Protein AF-A0A7S4FNC6-F1 (afdb_monomer_lite)

Radius of gyration: 17.34 Å; chains: 1; bounding box: 52×44×44 Å

Organism: NCBI:txid73025

InterPro domains:
  IPR004859 Xrn1, N-terminal [PF03159] (10-78)

pLDDT: mean 75.09, std 19.61,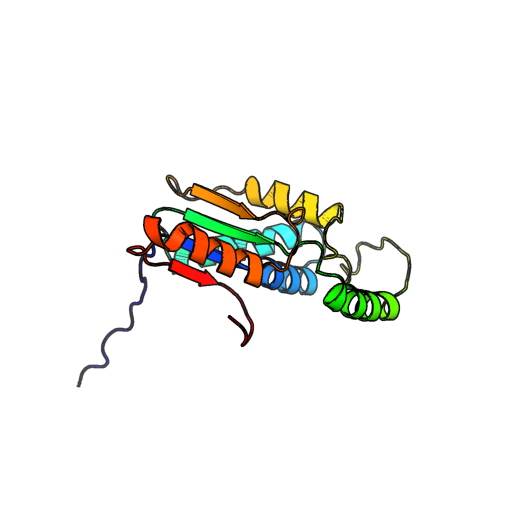 range [34.44, 95.88]

Secondary structure (DSSP, 8-state):
------------SEEEEEHHHHHHHHHHH-SSHHHHHHHHHHHHHHHHHHH--SSEEEEE---PPPHHHHHHHHHHHHTT------TT---TTS--TT-HHHHHHHHHHHTSPPPTT-EEEEE-TTSSS-HHHHHHHHHHHHHHHHTTS-EEEE--STT-

Structure (mmCIF, N/CA/C/O backbone):
data_AF-A0A7S4FNC6-F1
#
_entry.id   AF-A0A7S4FNC6-F1
#
loop_
_atom_site.group_PDB
_atom_site.id
_atom_site.type_symbol
_atom_site.label_atom_id
_atom_site.label_alt_id
_atom_site.label_comp_id
_atom_site.label_asym_id
_atom_site.label_entity_id
_atom_site.label_seq_id
_atom_site.pdbx_PDB_ins_code
_atom_site.Cartn_x
_atom_site.Cartn_y
_atom_site.Cartn_z
_atom_site.occupancy
_atom_site.B_iso_or_equiv
_atom_site.auth_seq_id
_atom_site.auth_comp_id
_atom_site.auth_asym_id
_atom_site.auth_atom_id
_atom_site.pdbx_PDB_model_num
ATOM 1 N N . GLY A 1 1 ? -34.427 25.933 4.142 1.00 35.34 1 GLY A N 1
ATOM 2 C CA . GLY A 1 1 ? -34.669 24.597 3.582 1.00 35.34 1 GLY A CA 1
ATOM 3 C C . GLY A 1 1 ? -33.318 23.982 3.414 1.00 35.34 1 GLY A C 1
ATOM 4 O O . GLY A 1 1 ? -32.641 24.294 2.446 1.00 35.34 1 GLY A O 1
ATOM 5 N N . ASP A 1 2 ? -32.903 23.298 4.463 1.00 37.28 2 ASP A N 1
ATOM 6 C CA . ASP A 1 2 ? -31.532 22.953 4.795 1.00 37.28 2 ASP A CA 1
ATOM 7 C C . ASP A 1 2 ? -30.914 22.014 3.757 1.00 37.28 2 ASP A C 1
ATOM 9 O O . ASP A 1 2 ? -31.456 20.954 3.454 1.00 37.28 2 ASP A O 1
ATOM 13 N N . LEU A 1 3 ? -29.775 22.425 3.201 1.00 43.19 3 LEU A N 1
ATOM 14 C CA . LEU A 1 3 ? -28.831 21.499 2.595 1.00 43.19 3 LEU A CA 1
ATOM 15 C C . LEU A 1 3 ? -27.909 21.065 3.729 1.00 43.19 3 LEU A C 1
ATOM 17 O O . LEU A 1 3 ? -26.947 21.755 4.063 1.00 43.19 3 LEU A O 1
ATOM 21 N N . GLU A 1 4 ? -28.300 19.968 4.370 1.00 43.41 4 GLU A N 1
ATOM 22 C CA . GLU A 1 4 ? -27.490 19.236 5.332 1.00 43.41 4 GLU A CA 1
ATOM 23 C C . GLU A 1 4 ? -26.136 18.887 4.700 1.00 43.41 4 GLU A C 1
ATOM 25 O O . GLU A 1 4 ? -26.025 18.075 3.784 1.00 43.41 4 GLU A O 1
ATOM 30 N N . ASP A 1 5 ? -25.118 19.610 5.152 1.00 41.75 5 ASP A N 1
ATOM 31 C CA . ASP A 1 5 ? -23.893 19.067 5.728 1.00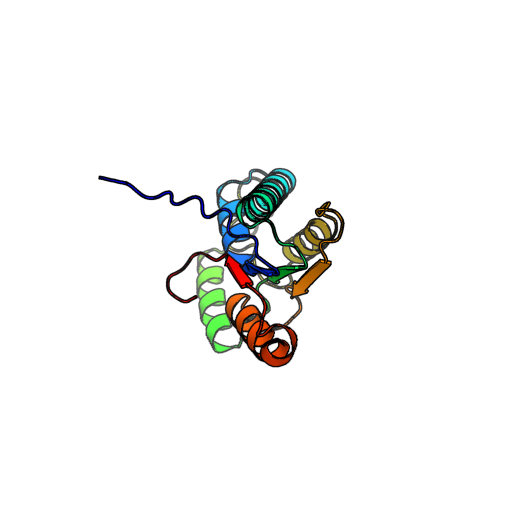 41.75 5 ASP A CA 1
ATOM 32 C C . ASP A 1 5 ? -23.535 17.624 5.308 1.00 41.75 5 ASP A C 1
ATOM 34 O O . ASP A 1 5 ? -23.960 16.639 5.912 1.00 41.75 5 ASP A O 1
ATOM 38 N N . THR A 1 6 ? -22.689 17.492 4.286 1.00 41.16 6 THR A N 1
ATOM 39 C CA . THR A 1 6 ? -21.880 16.283 4.083 1.00 41.16 6 THR A CA 1
ATOM 40 C C . THR A 1 6 ? -20.440 16.544 4.516 1.00 41.16 6 THR A C 1
ATOM 42 O O . THR A 1 6 ? -19.507 16.343 3.739 1.00 41.16 6 THR A O 1
ATOM 45 N N . ASP A 1 7 ? -20.234 16.984 5.761 1.00 43.38 7 ASP A N 1
ATOM 46 C CA . ASP A 1 7 ? -18.989 16.700 6.473 1.00 43.38 7 ASP A CA 1
ATOM 47 C C . ASP A 1 7 ? -18.920 15.191 6.743 1.00 43.38 7 ASP A C 1
ATOM 49 O O . ASP A 1 7 ? -19.421 14.652 7.731 1.00 43.38 7 ASP A O 1
ATOM 53 N N . CYS A 1 8 ? -18.327 14.462 5.804 1.00 41.50 8 CYS A N 1
ATOM 54 C CA . CYS A 1 8 ? -17.918 13.089 6.031 1.00 41.50 8 CYS A CA 1
ATOM 55 C C . CYS A 1 8 ? -16.399 13.003 6.174 1.00 41.50 8 CYS A C 1
ATOM 57 O O . CYS A 1 8 ? -15.761 12.172 5.532 1.00 41.50 8 CYS A O 1
ATOM 59 N N . THR A 1 9 ? -15.817 13.762 7.106 1.00 50.56 9 THR A N 1
ATOM 60 C CA . THR A 1 9 ? -14.605 13.314 7.816 1.00 50.56 9 THR A CA 1
ATOM 61 C C . THR A 1 9 ? -14.946 12.105 8.701 1.00 50.56 9 THR A C 1
ATOM 63 O O . THR A 1 9 ? -14.854 12.110 9.931 1.00 50.56 9 THR A O 1
ATOM 66 N N . ARG A 1 10 ? -15.419 11.017 8.079 1.00 60.28 10 ARG A N 1
ATOM 67 C CA . ARG A 1 10 ? -15.798 9.794 8.786 1.00 60.28 10 ARG A CA 1
ATOM 68 C C . ARG A 1 10 ? -14.525 9.103 9.249 1.00 60.28 10 ARG A C 1
ATOM 70 O O . ARG A 1 10 ? -13.985 8.263 8.538 1.00 60.28 10 ARG A O 1
ATOM 77 N N . ARG A 1 11 ? -14.096 9.438 10.473 1.00 80.25 11 ARG A N 1
ATOM 78 C CA . ARG A 1 11 ? -13.111 8.667 11.242 1.00 80.25 11 ARG A CA 1
ATOM 79 C C . ARG A 1 11 ? -13.385 7.181 11.050 1.00 80.25 11 ARG A C 1
ATOM 81 O O . ARG A 1 11 ? -14.482 6.706 11.361 1.00 80.25 11 ARG A O 1
ATOM 88 N N . CYS A 1 12 ? -12.390 6.471 10.551 1.00 91.88 12 CYS A N 1
ATOM 89 C CA . CYS A 1 12 ? -12.410 5.025 10.430 1.00 91.88 12 CYS A CA 1
ATOM 90 C C . CYS A 1 12 ? -11.417 4.409 11.415 1.00 91.88 12 CYS A C 1
ATOM 92 O O . CYS A 1 12 ? -10.598 5.101 12.018 1.00 91.88 12 CYS A O 1
ATOM 94 N N . ASP A 1 13 ? -11.505 3.101 11.602 1.00 94.44 13 ASP A N 1
ATOM 95 C CA . ASP A 1 13 ? -10.557 2.377 12.445 1.00 94.44 13 ASP A CA 1
ATOM 96 C C . ASP A 1 13 ? -9.438 1.785 11.584 1.00 94.44 13 ASP A C 1
ATOM 98 O O . ASP A 1 13 ? -8.262 1.818 11.956 1.00 94.44 13 ASP A O 1
ATOM 102 N N . VAL A 1 14 ? -9.797 1.289 10.395 1.00 94.69 14 VAL A N 1
ATOM 103 C CA . VAL A 1 14 ? -8.879 0.621 9.471 1.00 94.69 14 VAL A CA 1
ATOM 104 C C . VAL A 1 14 ? -9.027 1.189 8.065 1.00 94.69 14 VAL A C 1
ATOM 106 O O . VAL A 1 14 ? -10.140 1.323 7.562 1.00 94.69 14 VAL A O 1
ATOM 109 N N . VAL A 1 15 ? -7.900 1.445 7.406 1.00 94.94 15 VAL A N 1
ATOM 110 C CA . VAL A 1 15 ? -7.838 1.752 5.972 1.00 94.94 15 VAL A CA 1
ATOM 111 C C . VAL A 1 15 ? -7.129 0.612 5.263 1.00 94.94 15 VAL A C 1
ATOM 113 O O . VAL A 1 15 ? -6.010 0.264 5.628 1.00 94.94 15 VAL A O 1
ATOM 116 N N . CYS A 1 16 ? -7.758 0.044 4.244 1.00 94.50 16 CYS A N 1
ATOM 117 C CA . CYS A 1 16 ? -7.189 -0.966 3.365 1.00 94.50 16 CYS A CA 1
ATOM 118 C C . CYS A 1 16 ? -6.946 -0.349 1.989 1.00 94.50 16 CYS A C 1
ATOM 120 O O . CYS A 1 16 ? -7.874 0.169 1.382 1.00 94.50 16 CYS A O 1
ATOM 122 N N . VAL A 1 17 ? -5.712 -0.404 1.501 1.00 92.50 17 VAL A N 1
ATOM 123 C CA . VAL A 1 17 ? -5.304 0.213 0.238 1.00 92.50 17 VAL A CA 1
ATOM 124 C C . VAL A 1 17 ? -4.823 -0.857 -0.726 1.00 92.50 17 VAL A C 1
ATOM 126 O O . VAL A 1 17 ? -3.896 -1.609 -0.409 1.00 92.50 17 VAL A O 1
ATOM 129 N N . ASP A 1 18 ? -5.416 -0.879 -1.914 1.00 90.38 18 ASP A N 1
ATOM 130 C CA . ASP A 1 18 ? -4.858 -1.568 -3.066 1.00 90.38 18 ASP A CA 1
ATOM 131 C C . ASP A 1 18 ? -3.686 -0.750 -3.632 1.00 90.38 18 ASP A C 1
ATOM 133 O O . ASP A 1 18 ? -3.843 0.346 -4.185 1.00 90.38 18 ASP A O 1
ATOM 137 N N . MET A 1 19 ? -2.471 -1.274 -3.469 1.00 89.19 19 MET A N 1
ATOM 138 C CA . MET A 1 19 ? -1.263 -0.616 -3.959 1.00 89.19 19 MET A CA 1
ATOM 139 C C . MET A 1 19 ? -1.093 -0.765 -5.466 1.00 89.19 19 MET A C 1
ATOM 141 O O . MET A 1 19 ? -0.407 0.062 -6.065 1.00 89.19 19 MET A O 1
ATOM 145 N N . GLY A 1 20 ? -1.704 -1.774 -6.089 1.00 82.19 20 GLY A N 1
ATOM 146 C CA . GLY A 1 20 ? -1.699 -1.963 -7.533 1.00 82.19 20 GLY A CA 1
ATOM 147 C C . GLY A 1 20 ? -2.163 -0.692 -8.234 1.00 82.19 20 GLY A C 1
ATOM 148 O O . GLY A 1 20 ? -1.416 -0.139 -9.045 1.00 82.19 20 GLY A O 1
ATOM 149 N N . HIS A 1 21 ? -3.316 -0.146 -7.846 1.00 77.69 21 HIS A N 1
ATOM 150 C CA . HIS A 1 21 ? -3.826 1.101 -8.423 1.00 77.69 21 HIS A CA 1
ATOM 151 C C . HIS A 1 21 ? -2.871 2.295 -8.224 1.00 77.69 21 HIS A C 1
ATOM 153 O O . HIS A 1 21 ? -2.516 2.991 -9.186 1.00 77.69 21 HIS A O 1
ATOM 159 N N . ILE A 1 22 ? -2.412 2.528 -6.987 1.00 86.38 22 ILE A N 1
ATOM 160 C CA . ILE A 1 22 ? -1.529 3.665 -6.674 1.00 86.38 22 ILE A CA 1
ATOM 161 C C . ILE A 1 22 ? -0.231 3.574 -7.480 1.00 86.38 22 ILE A C 1
ATOM 163 O O . ILE A 1 22 ? 0.243 4.585 -7.998 1.00 86.38 22 ILE A O 1
ATOM 167 N N . LEU A 1 23 ? 0.337 2.376 -7.620 1.00 86.00 23 LEU A N 1
ATOM 168 C CA . LEU A 1 23 ? 1.581 2.158 -8.350 1.00 86.00 23 LEU A CA 1
ATOM 169 C C . LEU A 1 23 ? 1.409 2.307 -9.860 1.00 86.00 23 LEU A C 1
ATOM 171 O O . LEU A 1 23 ? 2.262 2.920 -10.505 1.00 86.00 23 LEU A O 1
ATOM 175 N N . HIS A 1 24 ? 0.304 1.815 -10.424 1.00 79.31 24 HIS A N 1
ATOM 176 C CA . HIS A 1 24 ? -0.014 2.034 -11.834 1.00 79.31 24 HIS A CA 1
ATOM 177 C C . HIS A 1 24 ? -0.139 3.531 -12.140 1.00 79.31 24 HIS A C 1
ATOM 179 O O . HIS A 1 24 ? 0.450 4.006 -13.114 1.00 79.31 24 HIS A O 1
ATOM 185 N N . SER A 1 25 ? -0.822 4.282 -11.271 1.00 80.00 25 SER A N 1
ATOM 186 C CA . SER A 1 25 ? -0.928 5.740 -11.364 1.00 80.00 25 SER A CA 1
ATOM 187 C C . SER A 1 25 ? 0.419 6.439 -11.161 1.00 80.00 25 SER A C 1
ATOM 189 O O . SER A 1 25 ? 0.747 7.374 -11.888 1.00 80.00 25 SER A O 1
ATOM 191 N N . ALA A 1 26 ? 1.245 5.993 -10.214 1.00 82.69 26 ALA A N 1
ATOM 192 C CA . ALA A 1 26 ? 2.552 6.593 -9.958 1.00 82.69 26 ALA A CA 1
ATOM 193 C C . ALA A 1 26 ? 3.490 6.437 -11.164 1.00 82.69 26 ALA A C 1
ATOM 195 O O . ALA A 1 26 ? 4.144 7.397 -11.567 1.00 82.69 26 ALA A O 1
ATOM 196 N N . ILE A 1 27 ? 3.508 5.261 -11.795 1.00 78.75 27 ILE A N 1
ATOM 197 C CA . ILE A 1 27 ? 4.374 4.980 -12.947 1.00 78.75 27 ILE A CA 1
ATOM 198 C C . ILE A 1 27 ? 4.038 5.835 -14.165 1.00 78.75 27 ILE A C 1
ATOM 200 O O . ILE A 1 27 ? 4.945 6.212 -14.902 1.00 78.75 27 ILE A O 1
ATOM 204 N N . THR A 1 28 ? 2.769 6.180 -14.391 1.00 74.25 28 THR A N 1
ATOM 205 C CA . THR A 1 28 ? 2.423 7.052 -15.525 1.00 74.25 28 THR A CA 1
ATOM 206 C C . THR A 1 28 ? 2.885 8.494 -15.333 1.00 74.25 28 THR A C 1
ATOM 208 O O . THR A 1 28 ? 2.978 9.225 -16.316 1.00 74.25 28 THR A O 1
ATOM 211 N N . HIS A 1 29 ? 3.166 8.906 -14.095 1.00 70.88 29 HIS A N 1
ATOM 212 C CA . HIS A 1 29 ? 3.552 10.275 -13.751 1.00 70.88 29 HIS A CA 1
ATOM 213 C C . HIS A 1 29 ? 5.038 10.417 -13.387 1.00 70.88 29 HIS A C 1
ATOM 215 O O . HIS A 1 29 ? 5.574 11.522 -13.463 1.00 70.88 29 HIS A O 1
ATOM 221 N N . ALA A 1 30 ? 5.708 9.333 -12.990 1.00 77.25 30 ALA A N 1
ATOM 222 C CA . ALA A 1 30 ? 7.057 9.382 -12.440 1.00 77.25 30 ALA A CA 1
ATOM 223 C C . ALA A 1 30 ? 8.160 9.389 -13.513 1.00 77.25 30 ALA A C 1
ATOM 225 O O . ALA A 1 30 ? 8.209 8.529 -14.393 1.00 77.25 30 ALA A O 1
ATOM 226 N N . ARG A 1 31 ? 9.066 10.369 -13.381 1.00 74.31 31 ARG A N 1
ATOM 227 C CA . ARG A 1 31 ? 10.386 10.495 -14.035 1.00 74.31 31 ARG A CA 1
ATOM 228 C C . ARG A 1 31 ? 11.361 9.366 -13.695 1.00 74.31 31 ARG A C 1
ATOM 230 O O . ARG A 1 31 ? 12.136 8.894 -14.517 1.00 74.31 31 ARG A O 1
ATOM 237 N N . ASP A 1 32 ? 11.353 9.015 -12.418 1.00 81.88 32 ASP A N 1
ATOM 238 C CA . ASP A 1 32 ? 12.399 8.259 -11.746 1.00 81.88 32 ASP A CA 1
ATOM 239 C C . ASP A 1 32 ? 11.843 7.592 -10.471 1.00 81.88 32 ASP A C 1
ATOM 241 O O . ASP A 1 32 ? 10.677 7.770 -10.101 1.00 81.88 32 ASP A O 1
ATOM 245 N N . LYS A 1 33 ? 12.687 6.809 -9.787 1.00 82.69 33 LYS A N 1
ATOM 246 C CA . LYS A 1 33 ? 12.317 6.085 -8.560 1.00 82.69 33 LYS A CA 1
ATOM 247 C C . LYS A 1 33 ? 11.925 7.017 -7.401 1.00 82.69 33 LYS A C 1
ATOM 249 O O . LYS A 1 33 ? 11.087 6.634 -6.588 1.00 82.69 33 LYS A O 1
ATOM 254 N N . HIS A 1 34 ? 12.508 8.212 -7.316 1.00 84.75 34 HIS A N 1
ATOM 255 C CA . HIS A 1 34 ? 12.206 9.169 -6.250 1.00 84.75 34 HIS A CA 1
ATOM 256 C C . HIS A 1 34 ? 10.825 9.788 -6.457 1.00 84.75 34 HIS A C 1
ATOM 258 O O . HIS A 1 34 ? 9.993 9.718 -5.561 1.00 84.75 34 HIS A O 1
ATOM 264 N N . GLN A 1 35 ? 10.528 10.260 -7.670 1.00 85.62 35 GLN A N 1
ATOM 265 C CA . GLN A 1 35 ? 9.210 10.792 -8.025 1.00 85.62 35 GLN A CA 1
ATOM 266 C C . GLN A 1 35 ? 8.099 9.751 -7.865 1.00 85.62 35 GLN A C 1
ATOM 268 O O . GLN A 1 35 ? 6.979 10.098 -7.487 1.00 85.62 35 GLN A O 1
ATOM 273 N N . LEU A 1 36 ? 8.402 8.475 -8.130 1.00 87.19 36 LEU A N 1
ATOM 274 C CA . LEU A 1 36 ? 7.478 7.374 -7.872 1.00 87.19 36 LEU A CA 1
ATOM 275 C C . LEU A 1 36 ? 7.151 7.280 -6.378 1.00 87.19 36 LEU A C 1
ATOM 277 O O . LEU A 1 36 ? 5.973 7.275 -6.022 1.00 87.19 36 LEU A O 1
ATOM 281 N N . LEU A 1 37 ? 8.162 7.245 -5.503 1.00 90.75 37 LEU A N 1
ATOM 282 C CA . LEU A 1 37 ? 7.932 7.192 -4.056 1.00 90.75 37 LEU A CA 1
ATOM 283 C C . LEU A 1 37 ? 7.229 8.441 -3.534 1.00 90.75 37 LEU A C 1
ATOM 285 O O . LEU A 1 37 ? 6.301 8.302 -2.745 1.00 90.75 37 LEU A O 1
ATOM 289 N N . ASP A 1 38 ? 7.599 9.628 -4.005 1.00 90.69 38 ASP A N 1
ATOM 290 C CA . ASP A 1 38 ? 6.955 10.879 -3.600 1.00 90.69 38 ASP A CA 1
ATOM 291 C C . ASP A 1 38 ? 5.477 10.899 -4.002 1.00 90.69 38 ASP A C 1
ATOM 293 O O . ASP A 1 38 ? 4.626 11.430 -3.287 1.00 90.69 38 ASP A O 1
ATOM 297 N N . TYR A 1 39 ? 5.135 10.317 -5.155 1.00 90.88 39 TYR A N 1
ATOM 298 C CA . TYR A 1 39 ? 3.744 10.156 -5.565 1.00 90.88 39 TYR A CA 1
ATOM 299 C C . TYR A 1 39 ? 2.996 9.191 -4.639 1.00 90.88 39 TYR A C 1
ATOM 301 O O . TYR A 1 39 ? 1.922 9.534 -4.140 1.00 90.88 39 TYR A O 1
ATOM 309 N N . VAL A 1 40 ? 3.567 8.010 -4.382 1.00 92.19 40 VAL A N 1
ATOM 310 C CA . VAL A 1 40 ? 2.970 6.991 -3.505 1.00 92.19 40 VAL A CA 1
ATOM 311 C C . VAL A 1 40 ? 2.776 7.545 -2.096 1.00 92.19 40 VAL A C 1
ATOM 313 O O . VAL A 1 40 ? 1.678 7.463 -1.551 1.00 92.19 40 VAL A O 1
ATOM 316 N N . GLN A 1 41 ? 3.812 8.160 -1.525 1.00 93.56 41 GLN A N 1
ATOM 317 C CA . GLN A 1 41 ? 3.770 8.737 -0.188 1.00 93.56 41 GLN A CA 1
ATOM 318 C C . GLN A 1 41 ? 2.694 9.815 -0.099 1.00 93.56 41 GLN A C 1
ATOM 320 O O . GLN A 1 41 ? 1.863 9.755 0.801 1.00 93.56 41 GLN A O 1
ATOM 325 N N . ARG A 1 42 ? 2.643 10.762 -1.047 1.00 92.62 42 ARG A N 1
ATOM 326 C CA . ARG A 1 42 ? 1.594 11.793 -1.052 1.00 92.62 42 ARG A CA 1
ATOM 327 C C . ARG A 1 42 ? 0.200 11.186 -1.115 1.00 92.62 42 ARG A C 1
ATOM 329 O O . ARG A 1 42 ? -0.661 11.601 -0.350 1.00 92.62 42 ARG A O 1
ATOM 336 N N . LYS A 1 43 ? -0.028 10.188 -1.975 1.00 92.00 43 LYS A N 1
ATOM 337 C CA . LYS A 1 43 ? -1.338 9.528 -2.067 1.00 92.00 43 LYS A CA 1
ATOM 338 C C . LYS A 1 43 ? -1.728 8.813 -0.779 1.00 92.00 43 LYS A C 1
ATOM 340 O O . LYS A 1 43 ? -2.873 8.952 -0.349 1.00 92.00 43 LYS A O 1
ATOM 345 N N . LEU A 1 44 ? -0.794 8.114 -0.139 1.00 92.81 44 LEU A N 1
ATOM 346 C CA . LEU A 1 44 ? -1.041 7.482 1.156 1.00 92.81 44 LEU A CA 1
ATOM 347 C C . LEU A 1 44 ? -1.329 8.525 2.242 1.00 92.81 44 LEU A C 1
ATOM 349 O O . LEU A 1 44 ? -2.312 8.382 2.959 1.00 92.81 44 LEU A O 1
ATOM 353 N N . MET A 1 45 ? -0.549 9.605 2.324 1.00 92.75 45 MET A N 1
ATOM 354 C CA . MET A 1 45 ? -0.769 10.665 3.315 1.00 92.75 45 MET A CA 1
ATOM 355 C C . MET A 1 45 ? -2.118 11.361 3.122 1.00 92.75 45 MET A C 1
ATOM 357 O O . MET A 1 45 ? -2.873 11.468 4.080 1.00 92.75 45 MET A O 1
ATOM 361 N N . THR A 1 46 ? -2.483 11.726 1.890 1.00 92.00 46 THR A N 1
ATOM 362 C CA . THR A 1 46 ? -3.813 12.282 1.589 1.00 92.00 46 THR A CA 1
ATOM 363 C C . THR A 1 46 ? -4.931 11.314 1.974 1.00 92.00 46 THR A C 1
ATOM 365 O O . THR A 1 46 ? -5.939 11.730 2.537 1.00 92.00 46 THR A O 1
ATOM 368 N N . THR A 1 47 ? -4.747 10.014 1.728 1.00 91.06 47 THR A N 1
ATOM 369 C CA . THR A 1 47 ? -5.717 8.989 2.138 1.00 91.06 47 THR A CA 1
ATOM 370 C C . THR A 1 47 ? -5.877 8.963 3.659 1.00 91.06 47 THR A C 1
ATOM 372 O O . THR A 1 47 ? -7.000 8.940 4.162 1.00 91.06 47 THR A O 1
ATOM 375 N N . LEU A 1 48 ? -4.768 8.995 4.404 1.00 91.94 48 LEU A N 1
ATOM 376 C CA . LEU A 1 48 ? -4.775 9.015 5.869 1.00 91.94 48 LEU A CA 1
ATOM 377 C C . LEU A 1 48 ? -5.407 10.295 6.425 1.00 91.94 48 LEU A C 1
ATOM 379 O O . LEU A 1 48 ? -6.160 10.222 7.390 1.00 91.94 48 LEU A O 1
ATOM 383 N N . GLU A 1 49 ? -5.147 11.448 5.813 1.00 91.50 49 GLU A N 1
ATOM 384 C CA . GLU A 1 49 ? -5.747 12.729 6.199 1.00 91.50 49 GLU A CA 1
ATOM 385 C C . GLU A 1 49 ? -7.269 12.714 6.002 1.00 91.50 49 GLU A C 1
ATOM 387 O O . GLU A 1 49 ? -8.016 13.073 6.912 1.00 91.50 49 GLU A O 1
ATOM 392 N N . GLN A 1 50 ? -7.740 12.225 4.851 1.00 90.00 50 GLN A N 1
ATOM 393 C CA . GLN A 1 50 ? -9.167 12.187 4.512 1.00 90.00 50 GLN A CA 1
ATOM 394 C C . GLN A 1 50 ? -9.960 11.177 5.350 1.00 90.00 50 GLN A C 1
ATOM 396 O O . GLN A 1 50 ? -11.096 11.443 5.736 1.00 90.00 50 GLN A O 1
ATOM 401 N N . SER A 1 51 ? -9.372 10.013 5.632 1.00 89.88 51 SER A N 1
ATOM 402 C CA . SER A 1 51 ? -10.050 8.922 6.348 1.00 89.88 51 SER A CA 1
ATOM 403 C C . SER A 1 51 ? -9.818 8.937 7.864 1.00 89.88 51 SER A C 1
ATOM 405 O O . SER A 1 51 ? -10.600 8.347 8.613 1.00 89.88 51 SER A O 1
ATOM 407 N N . SER A 1 52 ? -8.763 9.619 8.327 1.00 91.44 52 SER A N 1
ATOM 408 C CA . SER A 1 52 ? -8.370 9.738 9.737 1.00 91.44 52 SER A CA 1
ATOM 409 C C . SER A 1 52 ? -8.447 8.405 10.510 1.00 91.44 52 SER A C 1
ATOM 411 O O . SER A 1 52 ? -9.220 8.307 11.472 1.00 91.44 52 SER A O 1
ATOM 413 N N . PRO A 1 53 ? -7.688 7.363 10.100 1.00 94.19 53 PRO A N 1
ATOM 414 C CA . PRO A 1 53 ? -7.738 6.061 10.748 1.00 94.19 53 PRO A CA 1
ATOM 415 C C . PRO A 1 53 ? -7.163 6.109 12.159 1.00 94.19 53 PRO A C 1
ATOM 417 O O . PRO A 1 53 ? -6.137 6.744 12.407 1.00 94.19 53 PRO A O 1
ATOM 420 N N . THR A 1 54 ? -7.800 5.393 13.079 1.00 94.00 54 THR A N 1
ATOM 421 C CA . THR A 1 54 ? -7.392 5.356 14.490 1.00 94.00 54 THR A CA 1
ATOM 422 C C . THR A 1 54 ? -6.531 4.151 14.850 1.00 94.00 54 THR A C 1
ATOM 424 O O . THR A 1 54 ? -5.799 4.227 15.836 1.00 94.00 54 THR A O 1
ATOM 427 N N . GLU A 1 55 ? -6.579 3.055 14.082 1.00 94.50 55 GLU A N 1
ATOM 428 C CA . GLU A 1 55 ? -5.877 1.824 14.455 1.00 94.50 55 GLU A CA 1
ATOM 429 C C . GLU A 1 55 ? -4.880 1.314 13.423 1.00 94.50 55 GLU A C 1
ATOM 431 O O . GLU A 1 55 ? -3.757 0.969 13.796 1.00 94.50 55 GLU A O 1
ATOM 436 N N . ARG A 1 56 ? -5.276 1.172 12.150 1.00 95.00 56 ARG A N 1
ATOM 437 C CA . ARG A 1 56 ? -4.454 0.423 11.187 1.00 95.00 56 ARG A CA 1
ATOM 438 C C . ARG A 1 56 ? -4.538 0.941 9.755 1.00 95.00 56 ARG A C 1
ATOM 440 O O . ARG A 1 56 ? -5.622 1.170 9.230 1.00 95.00 56 ARG A O 1
ATOM 447 N N . LEU A 1 57 ? -3.384 1.006 9.102 1.00 95.88 57 LEU A N 1
ATOM 448 C CA . LEU A 1 57 ? -3.241 1.067 7.652 1.00 95.88 57 LEU A CA 1
ATOM 449 C C . LEU A 1 57 ? -2.830 -0.318 7.136 1.00 95.88 57 LEU A C 1
ATOM 451 O O . LEU A 1 57 ? -1.844 -0.887 7.599 1.00 95.88 57 LEU A O 1
ATOM 455 N N . CYS A 1 58 ? -3.573 -0.859 6.181 1.00 95.44 58 CYS A N 1
ATOM 456 C CA . CYS A 1 58 ? -3.304 -2.125 5.514 1.00 95.44 58 CYS A CA 1
ATOM 457 C C . CYS A 1 58 ? -2.982 -1.858 4.044 1.00 95.44 58 CYS A C 1
ATOM 459 O O . CYS A 1 58 ? -3.803 -1.281 3.339 1.00 95.44 58 CYS A O 1
ATOM 461 N N . LEU A 1 59 ? -1.819 -2.299 3.576 1.00 95.00 59 LEU A N 1
ATOM 462 C CA . LEU A 1 59 ? -1.369 -2.127 2.197 1.00 95.00 59 LEU A CA 1
ATOM 463 C C . LEU A 1 59 ? -1.292 -3.486 1.510 1.00 95.00 59 LEU A C 1
ATOM 465 O O . LEU A 1 59 ? -0.621 -4.390 2.011 1.00 95.00 59 LEU A O 1
ATOM 469 N N . PHE A 1 60 ? -1.956 -3.626 0.368 1.00 92.44 60 PHE A N 1
ATOM 470 C CA . PHE A 1 60 ? -2.017 -4.876 -0.382 1.00 92.44 60 PHE A CA 1
ATOM 471 C C . PHE A 1 60 ? -1.315 -4.706 -1.721 1.00 92.44 60 PHE A C 1
ATOM 473 O O . PHE A 1 60 ? -1.720 -3.888 -2.541 1.00 92.44 60 PHE A O 1
ATOM 480 N N . PHE A 1 61 ? -0.242 -5.466 -1.928 1.00 89.25 61 PHE A N 1
ATOM 481 C CA . PHE A 1 61 ? 0.490 -5.500 -3.188 1.00 89.25 61 PHE A CA 1
ATOM 482 C C . PHE A 1 61 ? 0.099 -6.742 -3.985 1.00 89.25 61 PHE A C 1
ATOM 484 O O . PHE A 1 61 ? -0.086 -7.830 -3.424 1.00 89.25 61 PHE A O 1
ATOM 491 N N . ASP A 1 62 ? 0.039 -6.599 -5.307 1.00 82.88 62 ASP A N 1
ATOM 492 C CA . ASP A 1 62 ? -0.106 -7.750 -6.188 1.00 82.88 62 ASP A CA 1
ATOM 493 C C . ASP A 1 62 ? 1.023 -8.742 -5.947 1.00 82.88 62 ASP A C 1
ATOM 495 O O . ASP A 1 62 ? 2.181 -8.372 -5.765 1.00 82.88 62 ASP A O 1
ATOM 499 N N . GLY A 1 63 ? 0.668 -10.019 -5.943 1.00 72.88 63 GLY A N 1
ATOM 500 C CA . GLY A 1 63 ? 1.578 -11.149 -5.909 1.00 72.88 63 GLY A CA 1
ATOM 501 C C . GLY A 1 63 ? 1.696 -11.864 -7.249 1.00 72.88 63 GLY A C 1
ATOM 502 O O . GLY A 1 63 ? 1.040 -11.496 -8.229 1.00 72.88 63 GLY A O 1
ATOM 503 N N . PRO A 1 64 ? 2.512 -12.925 -7.339 1.00 63.25 64 PRO A N 1
ATOM 504 C CA . PRO A 1 64 ? 2.480 -13.806 -8.497 1.00 63.25 64 PRO A CA 1
ATOM 505 C C . PRO A 1 64 ? 1.051 -14.333 -8.699 1.00 63.25 64 PRO A C 1
ATOM 507 O O . PRO A 1 64 ? 0.457 -14.946 -7.806 1.00 63.25 64 PRO A O 1
ATOM 510 N N . ALA A 1 65 ? 0.479 -14.032 -9.868 1.00 57.56 65 ALA A N 1
ATOM 511 C CA . ALA A 1 65 ? -0.895 -14.389 -10.196 1.00 57.56 65 ALA A CA 1
ATOM 512 C C . ALA A 1 65 ? -1.041 -15.911 -10.397 1.00 57.56 65 ALA A C 1
ATOM 514 O O . ALA A 1 65 ? -0.126 -16.552 -10.928 1.00 57.56 65 ALA A O 1
ATOM 515 N N . PRO A 1 66 ? -2.206 -16.501 -10.071 1.00 54.47 66 PRO A N 1
ATOM 516 C CA . PRO A 1 66 ? -2.528 -17.873 -10.451 1.00 54.47 66 PRO A CA 1
ATOM 517 C C . PRO A 1 66 ? -2.377 -18.088 -11.968 1.00 54.47 66 PRO A C 1
ATOM 519 O O . PRO A 1 66 ? -2.622 -17.181 -12.770 1.00 54.47 66 PRO A O 1
ATOM 522 N N . HIS A 1 67 ? -2.007 -19.309 -12.374 1.00 45.12 67 HIS A N 1
ATOM 523 C CA . HIS A 1 67 ? -1.613 -19.676 -13.746 1.00 45.12 67 HIS A CA 1
ATOM 524 C C . HIS A 1 67 ? -2.519 -19.128 -14.873 1.00 45.12 67 HIS A C 1
ATOM 526 O O . HIS A 1 67 ? -2.019 -18.782 -15.945 1.00 45.12 67 HIS A O 1
ATOM 532 N N . ALA A 1 68 ? -3.830 -19.009 -14.641 1.00 44.44 68 ALA A N 1
ATOM 533 C CA . ALA A 1 68 ? -4.796 -18.515 -15.625 1.00 44.44 68 ALA A CA 1
ATOM 534 C C . ALA A 1 68 ? -4.611 -17.022 -15.976 1.00 44.44 68 ALA A C 1
ATOM 536 O O . ALA A 1 68 ? -4.643 -16.659 -17.154 1.00 44.44 68 ALA A O 1
ATOM 537 N N . LYS A 1 69 ? -4.336 -16.157 -14.987 1.00 52.09 69 LYS A N 1
ATOM 538 C CA . LYS A 1 69 ? -4.035 -14.729 -15.215 1.00 52.09 69 LYS A CA 1
ATOM 539 C C . LYS A 1 69 ? -2.587 -14.504 -15.645 1.00 52.09 69 LYS A C 1
ATOM 541 O O . LYS A 1 69 ? -2.319 -13.583 -16.414 1.00 52.09 69 LYS A O 1
ATOM 546 N N . MET A 1 70 ? -1.668 -15.399 -15.272 1.00 47.56 70 MET A N 1
ATOM 547 C CA . MET A 1 70 ? -0.274 -15.346 -15.722 1.00 47.56 70 MET A CA 1
ATOM 548 C C . MET A 1 70 ? -0.152 -15.380 -17.255 1.00 47.56 70 MET A C 1
ATOM 550 O O . MET A 1 70 ? 0.679 -14.670 -17.809 1.00 47.56 70 MET A O 1
ATOM 554 N N . ILE A 1 71 ? -0.992 -16.143 -17.965 1.00 48.69 71 ILE A N 1
ATOM 555 C CA . ILE A 1 71 ? -0.991 -16.183 -19.441 1.00 48.69 71 ILE A CA 1
ATOM 556 C C . ILE A 1 71 ? -1.439 -14.838 -20.039 1.00 48.69 71 ILE A C 1
ATOM 558 O O . ILE A 1 71 ? -0.878 -14.392 -21.043 1.00 48.69 71 ILE A O 1
ATOM 562 N N . LEU A 1 72 ? -2.407 -14.161 -19.415 1.00 51.41 72 LEU A N 1
ATOM 563 C CA . LEU A 1 72 ? -2.890 -12.845 -19.845 1.00 51.41 72 LEU A CA 1
ATOM 564 C C . LEU A 1 72 ? -1.854 -11.748 -19.571 1.00 51.41 72 LEU A C 1
ATOM 566 O O . LEU A 1 72 ? -1.568 -10.948 -20.464 1.00 51.41 72 LEU A O 1
ATOM 570 N N . SER A 1 73 ? -1.224 -11.757 -18.395 1.00 50.03 73 SER A N 1
ATOM 571 C CA . SER A 1 73 ? -0.131 -10.838 -18.052 1.00 50.03 73 SER A CA 1
ATOM 572 C C . SER A 1 73 ? 1.117 -11.095 -18.897 1.00 50.03 73 SER A C 1
ATOM 574 O O . SER A 1 73 ? 1.724 -10.146 -19.382 1.00 50.03 73 SER A O 1
ATOM 576 N N . ARG A 1 74 ? 1.448 -12.359 -19.199 1.00 50.03 74 ARG A N 1
ATOM 577 C CA . ARG A 1 74 ? 2.512 -12.719 -20.153 1.00 50.03 74 ARG A CA 1
ATOM 578 C C . ARG A 1 74 ? 2.189 -12.271 -21.574 1.00 50.03 74 ARG A C 1
ATOM 580 O O . ARG A 1 74 ? 3.086 -11.802 -22.256 1.00 50.03 74 ARG A O 1
ATOM 587 N N . LYS A 1 75 ? 0.931 -12.348 -22.027 1.00 47.16 75 LYS A N 1
ATOM 588 C CA . LYS A 1 75 ? 0.512 -11.785 -23.326 1.00 47.16 75 LYS A CA 1
ATOM 589 C C . LYS A 1 75 ? 0.629 -10.258 -23.360 1.00 47.16 75 LYS A C 1
ATOM 591 O O . LYS A 1 75 ? 1.046 -9.719 -24.384 1.00 47.16 75 LYS A O 1
ATOM 596 N N . LYS A 1 76 ? 0.289 -9.565 -22.265 1.00 51.78 76 LYS A N 1
ATOM 597 C CA . LYS A 1 76 ? 0.508 -8.113 -22.121 1.00 51.78 76 LYS A CA 1
ATOM 598 C C . LYS A 1 76 ? 2.006 -7.776 -22.108 1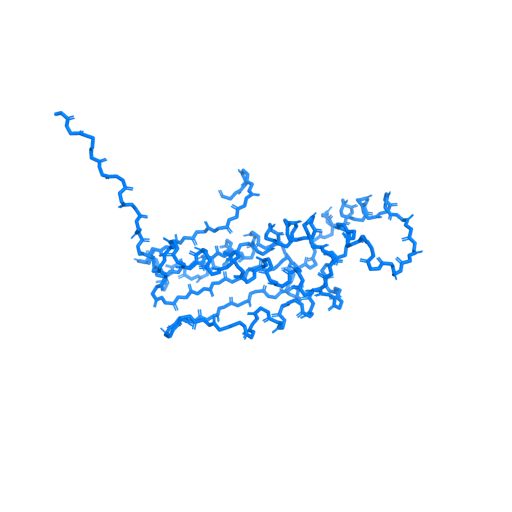.00 51.78 76 LYS A C 1
ATOM 600 O O . LYS A 1 76 ? 2.404 -6.822 -22.768 1.00 51.78 76 LYS A O 1
ATOM 605 N N . ALA A 1 77 ? 2.828 -8.602 -21.457 1.00 52.12 77 ALA A N 1
ATOM 606 C CA . ALA A 1 77 ? 4.276 -8.429 -21.392 1.00 52.12 77 ALA A CA 1
ATOM 607 C C . ALA A 1 77 ? 4.997 -8.720 -22.714 1.00 52.12 77 ALA A C 1
ATOM 609 O O . ALA A 1 77 ? 5.819 -7.929 -23.162 1.00 52.12 77 ALA A O 1
ATOM 610 N N . ALA A 1 78 ? 4.618 -9.796 -23.403 1.00 47.91 78 ALA A N 1
ATOM 611 C CA . ALA A 1 78 ? 5.181 -10.188 -24.692 1.00 47.91 78 ALA A CA 1
ATOM 612 C C . ALA A 1 78 ? 4.899 -9.167 -25.807 1.00 47.91 78 ALA A C 1
ATOM 614 O O . ALA A 1 78 ? 5.685 -9.040 -26.742 1.00 47.91 78 ALA A O 1
ATOM 615 N N . ARG A 1 79 ? 3.802 -8.403 -25.705 1.00 47.75 79 ARG A N 1
ATOM 616 C CA . ARG A 1 79 ? 3.508 -7.291 -26.627 1.00 47.75 79 ARG A CA 1
ATOM 617 C C . ARG A 1 79 ? 4.435 -6.093 -26.455 1.00 47.75 79 ARG A C 1
ATOM 619 O O . ARG A 1 79 ? 4.434 -5.215 -27.309 1.00 47.75 79 ARG A O 1
ATOM 626 N N . ALA A 1 80 ? 5.202 -6.044 -25.375 1.00 49.91 80 ALA A N 1
ATOM 627 C CA . ALA A 1 80 ? 5.969 -4.873 -25.007 1.00 49.91 80 ALA A CA 1
ATOM 628 C C . ALA A 1 80 ? 7.482 -5.146 -24.919 1.00 49.91 80 ALA A C 1
ATOM 630 O O . ALA A 1 80 ? 8.227 -4.407 -24.281 1.00 49.91 80 ALA A O 1
ATOM 631 N N . ASN A 1 81 ? 7.935 -6.182 -25.633 1.00 36.81 81 ASN A N 1
ATOM 632 C CA . ASN A 1 81 ? 9.341 -6.523 -25.816 1.00 36.81 81 ASN A CA 1
ATOM 633 C C . ASN A 1 81 ? 10.138 -5.384 -26.480 1.00 36.81 81 ASN A C 1
ATOM 635 O O . ASN A 1 81 ? 10.180 -5.269 -27.706 1.00 36.81 81 ASN A O 1
ATOM 639 N N . ARG A 1 82 ? 10.849 -4.608 -25.658 1.00 37.88 82 ARG A N 1
ATOM 640 C CA . ARG A 1 82 ? 12.193 -4.100 -25.960 1.00 37.88 82 ARG A CA 1
ATOM 641 C C . ARG A 1 82 ? 13.064 -4.265 -24.710 1.00 37.88 82 ARG A C 1
ATOM 643 O O . ARG A 1 82 ? 12.627 -3.844 -23.640 1.00 37.88 82 ARG A O 1
ATOM 650 N N . PRO A 1 83 ? 14.250 -4.882 -24.819 1.00 43.03 83 PRO A N 1
ATOM 651 C CA . PRO A 1 83 ? 15.221 -4.876 -23.744 1.00 43.03 83 PRO A CA 1
ATOM 652 C C . PRO A 1 83 ? 15.965 -3.543 -23.822 1.00 43.03 83 PRO A C 1
ATOM 654 O O . PRO A 1 83 ? 16.614 -3.278 -24.823 1.00 43.03 83 PRO A O 1
ATOM 657 N N . ASP A 1 84 ? 15.797 -2.682 -22.827 1.00 34.44 84 ASP A N 1
ATOM 658 C CA . ASP A 1 84 ? 16.866 -1.801 -22.358 1.00 34.44 84 ASP A CA 1
ATOM 659 C C . ASP A 1 84 ? 16.405 -1.072 -21.100 1.00 34.44 84 ASP A C 1
ATOM 661 O O . ASP A 1 84 ? 15.301 -0.527 -21.019 1.00 34.44 84 ASP A O 1
ATOM 665 N N . PHE A 1 85 ? 17.267 -1.109 -20.091 1.00 41.69 85 PHE A N 1
ATOM 666 C CA . PHE A 1 85 ? 17.134 -0.361 -18.852 1.00 41.69 85 PHE A CA 1
ATOM 667 C C . PHE A 1 85 ? 17.423 1.117 -19.153 1.00 41.69 85 PHE A C 1
ATOM 669 O O . PHE A 1 85 ? 18.489 1.638 -18.844 1.00 41.69 85 PHE A O 1
ATOM 676 N N . ASP A 1 86 ? 16.470 1.790 -19.795 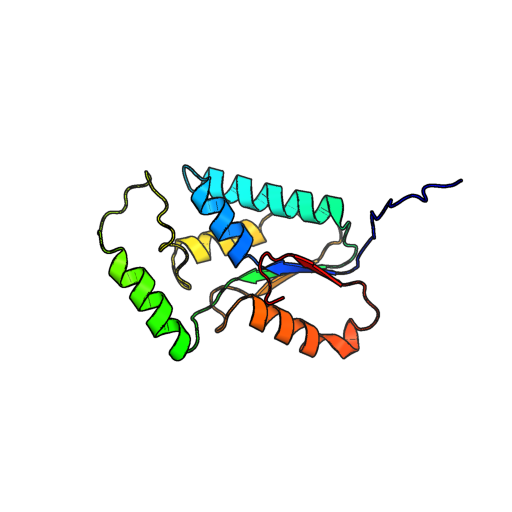1.00 38.19 86 ASP A N 1
ATOM 677 C CA . ASP A 1 86 ? 16.470 3.239 -19.953 1.00 38.19 86 ASP A CA 1
ATOM 678 C C . ASP A 1 86 ? 15.493 3.845 -18.936 1.00 38.19 86 ASP A C 1
ATOM 680 O O . ASP A 1 86 ? 14.280 3.609 -18.956 1.00 38.19 86 ASP A O 1
ATOM 684 N N . VAL A 1 87 ? 16.050 4.628 -18.014 1.00 43.81 87 VAL A N 1
ATOM 685 C CA . VAL A 1 87 ? 15.342 5.336 -16.937 1.00 43.81 87 VAL A CA 1
ATOM 686 C C . VAL A 1 87 ? 14.329 6.350 -17.506 1.00 43.81 87 VAL A C 1
ATOM 688 O O . VAL A 1 87 ? 13.466 6.829 -16.780 1.00 43.81 87 VAL A O 1
ATOM 691 N N . GLY A 1 88 ? 14.352 6.626 -18.817 1.00 38.97 88 GLY A N 1
ATOM 692 C CA . GLY A 1 88 ? 13.446 7.558 -19.492 1.00 38.97 88 GLY A CA 1
ATOM 693 C C . GLY A 1 88 ? 11.978 7.127 -19.630 1.00 38.97 88 GLY A C 1
ATOM 694 O O . GLY A 1 88 ? 11.129 7.978 -19.904 1.00 38.97 88 GLY A O 1
ATOM 695 N N . ARG A 1 89 ? 11.630 5.847 -19.441 1.00 41.84 89 ARG A N 1
ATOM 696 C CA . ARG A 1 89 ? 10.227 5.388 -19.399 1.00 41.84 89 ARG A CA 1
ATOM 697 C C . ARG A 1 89 ? 10.107 4.182 -18.479 1.00 41.84 89 ARG A C 1
ATOM 699 O O . ARG A 1 89 ? 10.305 3.056 -18.929 1.00 41.84 89 ARG A O 1
ATOM 706 N N . LEU A 1 90 ? 9.714 4.400 -17.220 1.00 51.19 90 LEU A N 1
ATOM 707 C CA . LEU A 1 90 ? 9.141 3.354 -16.366 1.00 51.19 90 LEU A CA 1
ATOM 708 C C . LEU A 1 90 ? 7.984 2.704 -17.140 1.00 51.19 90 LEU A C 1
ATOM 710 O O . LEU A 1 90 ? 6.864 3.208 -17.181 1.00 51.19 90 LEU A O 1
ATOM 714 N N . SER A 1 91 ? 8.272 1.638 -17.882 1.00 48.09 91 SER A N 1
ATOM 715 C CA . SER A 1 91 ? 7.256 0.986 -18.689 1.00 48.09 91 SER A CA 1
ATOM 716 C C . SER A 1 91 ? 6.301 0.277 -17.730 1.00 48.09 91 SER A C 1
ATOM 718 O O . SER A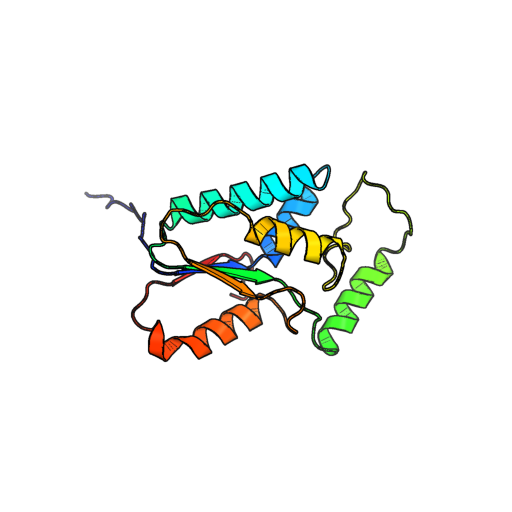 1 91 ? 6.734 -0.318 -16.742 1.00 48.09 91 SER A O 1
ATOM 720 N N . LYS A 1 92 ? 4.995 0.322 -18.021 1.00 50.59 92 LYS A N 1
ATOM 721 C CA . LYS A 1 92 ? 3.908 -0.321 -17.248 1.00 50.59 92 LYS A CA 1
ATOM 722 C C . LYS A 1 92 ? 4.114 -1.830 -16.978 1.00 50.59 92 LYS A C 1
ATOM 724 O O . LYS A 1 92 ? 3.306 -2.451 -16.306 1.00 50.59 92 LYS A O 1
ATOM 729 N N . LEU A 1 93 ? 5.180 -2.420 -17.513 1.00 46.16 93 LEU A N 1
ATOM 730 C CA . LEU A 1 93 ? 5.597 -3.817 -17.398 1.00 46.16 93 LEU A CA 1
ATOM 731 C C . LEU A 1 93 ? 6.491 -4.101 -16.187 1.00 46.16 93 LEU A C 1
ATOM 733 O O . LEU A 1 93 ? 6.630 -5.257 -15.792 1.00 46.16 93 LEU A O 1
ATOM 737 N N . ASN A 1 94 ? 7.108 -3.065 -15.612 1.00 49.56 94 ASN A N 1
ATOM 738 C CA . ASN A 1 94 ? 8.062 -3.211 -14.509 1.00 49.56 94 ASN A CA 1
ATOM 739 C C . ASN A 1 94 ? 7.380 -3.401 -13.138 1.00 49.56 94 ASN A C 1
ATOM 741 O O . ASN A 1 94 ? 8.062 -3.695 -12.157 1.00 49.56 94 ASN A O 1
ATOM 745 N N . LEU A 1 95 ? 6.043 -3.322 -13.075 1.00 56.78 95 LEU A N 1
ATOM 746 C CA . LEU A 1 95 ? 5.225 -3.795 -11.943 1.00 56.78 95 LEU A CA 1
ATOM 747 C C . LEU A 1 95 ? 4.926 -5.291 -12.073 1.00 56.78 95 LEU A C 1
ATOM 749 O O . LEU A 1 95 ? 3.805 -5.751 -11.877 1.00 56.78 95 LEU A O 1
ATOM 753 N N . THR A 1 96 ? 5.924 -6.066 -12.473 1.00 55.94 96 THR A N 1
ATOM 754 C CA . THR A 1 96 ? 5.850 -7.517 -12.374 1.00 55.94 96 THR A CA 1
ATOM 755 C C . THR A 1 96 ? 6.186 -7.912 -10.945 1.00 55.94 96 THR A C 1
ATOM 757 O O . THR A 1 96 ? 7.130 -7.412 -10.332 1.00 55.94 96 THR A O 1
ATOM 760 N N . THR A 1 97 ? 5.358 -8.778 -10.386 1.00 55.69 97 THR A N 1
ATOM 761 C CA . THR A 1 97 ? 5.497 -9.262 -9.020 1.00 55.69 97 THR A CA 1
ATOM 762 C C . THR A 1 97 ? 6.779 -10.079 -8.884 1.00 55.69 97 THR A C 1
ATOM 764 O O . THR A 1 97 ? 7.105 -10.875 -9.763 1.00 55.69 97 THR A O 1
ATOM 767 N N . GLY A 1 98 ? 7.556 -9.809 -7.829 1.00 56.97 98 GLY A N 1
ATOM 768 C CA . GLY A 1 98 ? 8.910 -10.354 -7.652 1.00 56.97 98 GLY A CA 1
ATOM 769 C C . GLY A 1 98 ? 10.035 -9.606 -8.386 1.00 56.97 98 GLY A C 1
ATOM 770 O O . GLY A 1 98 ? 11.136 -10.138 -8.485 1.00 56.97 98 GLY A O 1
ATOM 771 N N . SER A 1 99 ? 9.796 -8.401 -8.921 1.00 69.00 99 SER A N 1
ATOM 772 C CA . SER A 1 99 ? 10.877 -7.548 -9.438 1.00 69.00 99 SER A CA 1
ATOM 773 C C . SER A 1 99 ? 11.622 -6.822 -8.308 1.00 69.00 99 SER A C 1
ATOM 775 O O . SER A 1 99 ? 11.021 -6.442 -7.301 1.00 69.00 99 SER A O 1
ATOM 777 N N . GLU A 1 100 ? 12.916 -6.541 -8.506 1.00 73.25 100 GLU A N 1
ATOM 778 C CA . GLU A 1 100 ? 13.738 -5.746 -7.572 1.00 73.25 100 GLU A CA 1
ATOM 779 C C . GLU A 1 100 ? 13.104 -4.373 -7.277 1.00 73.25 100 GLU A C 1
ATOM 781 O O . GLU A 1 100 ? 13.187 -3.850 -6.167 1.00 73.25 100 GLU A O 1
ATOM 786 N N . LEU A 1 101 ? 12.408 -3.790 -8.263 1.00 76.88 101 LEU A N 1
ATOM 787 C CA . LEU A 1 101 ? 11.676 -2.539 -8.086 1.00 76.88 101 LEU A CA 1
ATOM 788 C C . LEU A 1 101 ? 10.514 -2.695 -7.096 1.00 76.88 101 LEU A C 1
ATOM 790 O O . LEU A 1 101 ? 10.340 -1.826 -6.246 1.00 76.88 101 LEU A O 1
ATOM 794 N N . MET A 1 102 ? 9.732 -3.774 -7.185 1.00 80.56 102 MET A N 1
ATOM 795 C CA . MET A 1 102 ? 8.615 -4.013 -6.266 1.00 80.56 102 MET A CA 1
ATOM 796 C C . MET A 1 102 ? 9.096 -4.276 -4.841 1.00 80.56 102 MET A C 1
ATOM 798 O O . MET A 1 102 ? 8.537 -3.709 -3.905 1.00 80.56 102 MET A O 1
ATOM 802 N N . GLU A 1 103 ? 10.155 -5.066 -4.666 1.00 82.06 103 GLU A N 1
ATOM 803 C CA . GLU A 1 103 ? 10.766 -5.281 -3.348 1.00 82.06 103 GLU A CA 1
ATOM 804 C C . GLU A 1 103 ? 11.295 -3.970 -2.755 1.00 82.06 103 GLU A C 1
ATOM 806 O O . GLU A 1 103 ? 11.037 -3.654 -1.590 1.00 82.06 103 GLU A O 1
ATOM 811 N N . TRP A 1 104 ? 11.961 -3.157 -3.579 1.00 84.94 104 TRP A N 1
ATOM 812 C CA . TRP A 1 104 ? 12.436 -1.837 -3.182 1.00 84.94 104 TRP A CA 1
ATOM 813 C C . TRP A 1 104 ? 11.286 -0.900 -2.785 1.00 84.94 104 TRP A C 1
ATOM 815 O O . TRP A 1 104 ? 11.382 -0.221 -1.763 1.00 84.94 104 TRP A O 1
ATOM 825 N N . ILE A 1 105 ? 10.181 -0.883 -3.540 1.00 87.56 105 ILE A N 1
ATOM 826 C CA . ILE A 1 105 ? 8.981 -0.098 -3.210 1.00 87.56 105 ILE A CA 1
ATOM 827 C C . ILE A 1 105 ? 8.398 -0.556 -1.870 1.00 87.56 105 ILE A C 1
ATOM 829 O O . ILE A 1 105 ? 8.171 0.282 -1.001 1.00 87.56 105 ILE A O 1
ATOM 833 N N . VAL A 1 106 ? 8.178 -1.863 -1.680 1.00 88.75 106 VAL A N 1
ATOM 834 C CA . VAL A 1 106 ? 7.604 -2.418 -0.441 1.00 88.75 106 VAL A CA 1
ATOM 835 C C . VAL A 1 106 ? 8.448 -2.018 0.769 1.00 88.75 106 VAL A C 1
ATOM 837 O O . VAL A 1 106 ? 7.906 -1.486 1.738 1.00 88.75 106 VAL A O 1
ATOM 840 N N . ALA A 1 107 ? 9.772 -2.188 0.688 1.00 89.50 107 ALA A N 1
ATOM 841 C CA . ALA A 1 107 ? 10.687 -1.821 1.767 1.00 89.50 107 ALA A CA 1
ATOM 842 C C . ALA A 1 107 ? 10.626 -0.320 2.101 1.00 89.50 107 ALA A C 1
ATOM 844 O O . ALA A 1 107 ? 10.680 0.074 3.265 1.00 89.50 107 ALA A O 1
ATOM 845 N N . ARG A 1 108 ? 10.493 0.537 1.083 1.00 91.06 108 ARG A N 1
ATOM 846 C CA . ARG A 1 108 ? 10.429 1.994 1.263 1.00 91.06 108 ARG A CA 1
ATOM 847 C C . ARG A 1 108 ? 9.100 2.451 1.841 1.00 91.06 108 ARG A C 1
ATOM 849 O O . ARG A 1 108 ? 9.100 3.285 2.738 1.00 91.06 108 ARG A O 1
ATOM 856 N N . VAL A 1 109 ? 7.999 1.865 1.386 1.00 91.00 109 VAL A N 1
ATOM 857 C CA . VAL A 1 109 ? 6.658 2.151 1.903 1.00 91.00 109 VAL A CA 1
ATOM 858 C C . VAL A 1 109 ? 6.521 1.704 3.361 1.00 91.00 109 VAL A C 1
ATOM 860 O O . VAL A 1 109 ? 5.942 2.423 4.168 1.00 91.00 109 VAL A O 1
ATOM 863 N N . GLN A 1 110 ? 7.113 0.565 3.733 1.00 91.94 110 GLN A N 1
ATOM 864 C CA . GLN A 1 110 ? 7.168 0.107 5.129 1.00 91.94 110 GLN A CA 1
ATOM 865 C C . GLN A 1 110 ? 7.917 1.069 6.057 1.00 91.94 110 GLN A C 1
ATOM 867 O O . GLN A 1 110 ? 7.631 1.113 7.252 1.00 91.94 110 GLN A O 1
ATOM 872 N N . ALA A 1 111 ? 8.864 1.833 5.513 1.00 92.25 111 ALA A N 1
ATOM 873 C CA . ALA A 1 111 ? 9.647 2.814 6.250 1.00 92.25 111 ALA A CA 1
ATOM 874 C C . ALA A 1 111 ? 9.011 4.217 6.272 1.00 92.25 111 ALA A C 1
ATOM 876 O O . ALA A 1 111 ? 9.600 5.135 6.845 1.00 92.25 111 ALA A O 1
ATOM 877 N N . PHE A 1 112 ? 7.845 4.420 5.646 1.00 91.62 112 PHE A N 1
ATOM 878 C CA . PHE A 1 112 ? 7.192 5.725 5.663 1.00 91.62 112 PHE A CA 1
ATOM 879 C C . PHE A 1 112 ? 6.766 6.122 7.081 1.00 91.62 112 PHE A C 1
ATOM 881 O O . PHE A 1 112 ? 6.267 5.286 7.839 1.00 91.62 112 PHE A O 1
ATOM 888 N N . PRO A 1 113 ? 6.934 7.404 7.455 1.00 91.56 113 PRO A N 1
ATOM 889 C CA . PRO A 1 113 ? 6.475 7.884 8.745 1.00 91.56 113 PRO A CA 1
ATOM 890 C C . PRO A 1 113 ? 4.946 7.846 8.782 1.00 91.56 113 PRO A C 1
ATOM 892 O O . PRO A 1 113 ? 4.279 8.485 7.969 1.00 91.56 113 PRO A O 1
ATOM 895 N N . LEU A 1 114 ? 4.395 7.103 9.738 1.00 91.94 114 LEU A N 1
ATOM 896 C CA . LEU A 1 114 ? 2.956 7.027 9.969 1.00 91.94 114 LEU A CA 1
ATOM 897 C C . LEU A 1 114 ? 2.539 7.908 11.153 1.00 91.94 114 LEU A C 1
ATOM 899 O O . LEU A 1 114 ? 3.348 8.152 12.056 1.00 91.94 114 LEU A O 1
ATOM 903 N N . PRO A 1 115 ? 1.269 8.356 11.192 1.00 91.19 115 PRO A N 1
ATOM 904 C CA . PRO A 1 115 ? 0.698 8.988 12.372 1.00 91.19 115 PRO A CA 1
ATOM 905 C C . PRO A 1 115 ? 0.926 8.148 13.633 1.00 91.19 115 PRO A C 1
ATOM 907 O O . PRO A 1 115 ? 0.842 6.917 13.619 1.00 91.19 115 PRO A O 1
ATOM 910 N N . LYS A 1 116 ? 1.212 8.818 14.752 1.00 90.44 116 LYS A N 1
ATOM 911 C CA . LYS A 1 116 ? 1.503 8.148 16.024 1.00 90.44 116 LYS A CA 1
ATOM 912 C C . LYS A 1 116 ? 0.335 7.248 16.440 1.00 90.44 116 LYS A C 1
ATOM 914 O O . LYS A 1 116 ? -0.797 7.707 16.529 1.00 90.44 116 LYS A O 1
ATOM 919 N N . GLY A 1 117 ? 0.641 5.991 16.762 1.00 90.00 117 GLY A N 1
ATOM 920 C CA . GLY A 1 117 ? -0.348 5.001 17.201 1.00 90.00 117 GLY A CA 1
ATOM 921 C C . GLY A 1 117 ? -1.016 4.220 16.067 1.00 90.00 117 GLY A C 1
ATOM 922 O O . GLY A 1 117 ? -1.707 3.248 16.355 1.00 90.00 117 GLY A O 1
ATOM 923 N N . LEU A 1 118 ? -0.769 4.579 14.802 1.00 93.94 118 LEU A N 1
ATOM 924 C CA . LEU A 1 118 ? -1.278 3.840 13.653 1.00 93.94 118 LEU A CA 1
ATOM 925 C C . LEU A 1 118 ? -0.390 2.623 13.356 1.00 93.94 118 LEU A C 1
ATOM 927 O O . LEU A 1 118 ? 0.805 2.758 13.093 1.00 93.94 118 LEU A O 1
ATOM 931 N N . ALA A 1 119 ? -0.972 1.426 13.381 1.00 94.69 119 ALA A N 1
ATOM 932 C CA . ALA A 1 119 ? -0.279 0.197 13.014 1.00 94.69 119 ALA A CA 1
ATOM 933 C C . ALA A 1 119 ? -0.229 0.017 11.489 1.00 94.69 119 ALA A C 1
ATOM 935 O O . ALA A 1 119 ? -1.188 0.334 10.787 1.00 94.69 119 ALA A O 1
ATOM 936 N N . LEU A 1 120 ? 0.857 -0.569 10.980 1.00 95.00 120 LEU A N 1
ATOM 937 C CA . LEU A 1 120 ? 0.995 -0.927 9.570 1.00 95.00 120 LEU A CA 1
ATOM 938 C C . LEU A 1 120 ? 0.850 -2.437 9.374 1.00 95.00 120 LEU A C 1
ATOM 940 O O . LEU A 1 120 ? 1.529 -3.228 10.028 1.00 95.00 120 LEU A O 1
ATOM 944 N N . HIS A 1 121 ? 0.003 -2.835 8.433 1.00 94.50 121 HIS A N 1
ATOM 945 C CA . HIS A 1 121 ? -0.027 -4.175 7.864 1.00 94.50 121 HIS A CA 1
ATOM 946 C C . HIS A 1 121 ? 0.343 -4.097 6.383 1.00 94.50 121 HIS A C 1
ATOM 948 O O . HIS A 1 121 ? -0.171 -3.248 5.661 1.00 94.50 121 HIS A O 1
ATOM 954 N N . VAL A 1 122 ? 1.215 -4.994 5.926 1.00 92.94 122 VAL A N 1
ATOM 955 C CA . VAL A 1 122 ? 1.596 -5.098 4.515 1.00 92.94 122 VAL A CA 1
ATOM 956 C C . VAL A 1 122 ? 1.412 -6.538 4.068 1.00 92.94 122 VAL A C 1
ATOM 958 O O . VAL A 1 122 ? 2.068 -7.422 4.614 1.00 92.94 122 VAL A O 1
ATOM 961 N N . SER A 1 123 ? 0.552 -6.752 3.073 1.00 89.69 123 SER A N 1
ATOM 962 C CA . SER A 1 123 ? 0.535 -7.982 2.284 1.00 89.69 123 SER A CA 1
ATOM 963 C C . SER A 1 123 ? 1.474 -7.790 1.099 1.00 89.69 123 SER A C 1
ATOM 965 O O . SER A 1 123 ? 1.214 -6.994 0.193 1.00 89.69 123 SER A O 1
ATOM 967 N N . SER A 1 124 ? 2.622 -8.460 1.166 1.00 80.56 124 SER A N 1
ATOM 968 C CA . SER A 1 124 ? 3.752 -8.230 0.265 1.00 80.56 124 SER A CA 1
ATOM 969 C C . SER A 1 124 ? 3.505 -8.791 -1.138 1.00 80.56 124 SER A C 1
ATOM 971 O O . SER A 1 124 ? 2.699 -9.704 -1.340 1.00 80.56 124 SER A O 1
ATOM 973 N N . ALA A 1 125 ? 4.282 -8.307 -2.109 1.00 73.81 125 ALA A N 1
ATOM 974 C CA . ALA A 1 125 ? 4.326 -8.858 -3.460 1.00 73.81 125 ALA A CA 1
ATOM 975 C C . ALA A 1 125 ? 4.887 -10.293 -3.529 1.00 73.81 125 ALA A C 1
ATOM 977 O O . ALA A 1 125 ? 4.731 -10.969 -4.543 1.00 73.81 125 ALA A O 1
ATOM 978 N N . ALA A 1 126 ? 5.522 -10.776 -2.455 1.00 72.75 126 ALA A N 1
ATOM 979 C CA . ALA A 1 126 ? 5.969 -12.164 -2.336 1.00 72.75 126 ALA A CA 1
ATOM 980 C C . ALA A 1 126 ? 4.818 -13.146 -2.042 1.00 72.75 126 ALA A C 1
ATOM 982 O O . ALA A 1 126 ? 4.920 -14.336 -2.338 1.00 72.75 126 ALA A O 1
ATOM 983 N N . GLU A 1 127 ? 3.716 -12.667 -1.458 1.00 78.81 127 GLU A N 1
ATOM 984 C CA . GLU A 1 127 ? 2.545 -13.500 -1.184 1.00 78.81 127 GLU A CA 1
ATOM 985 C C . GLU A 1 127 ? 1.793 -13.770 -2.495 1.00 78.81 127 GLU A C 1
ATOM 987 O O . GLU A 1 127 ? 1.565 -12.823 -3.242 1.00 78.81 127 GLU A O 1
ATOM 992 N N . PRO A 1 128 ? 1.379 -15.008 -2.811 1.00 76.94 128 PRO A N 1
ATOM 993 C CA . PRO A 1 128 ? 0.624 -15.292 -4.031 1.00 76.94 128 PRO A CA 1
ATOM 994 C C . PRO A 1 128 ? -0.741 -14.594 -4.079 1.00 76.94 128 PRO A C 1
ATOM 996 O O . PRO A 1 128 ? -1.398 -14.429 -3.051 1.00 76.94 128 PRO A O 1
ATOM 999 N N . GLY A 1 129 ? -1.203 -14.264 -5.288 1.00 76.25 129 GLY A N 1
ATOM 1000 C CA . GLY A 1 129 ? -2.542 -13.707 -5.518 1.00 76.25 129 GLY A CA 1
ATOM 1001 C C . GLY A 1 129 ? -2.584 -12.188 -5.683 1.00 76.25 129 GLY A C 1
ATOM 1002 O O . GLY A 1 129 ? -1.632 -11.478 -5.376 1.00 76.25 129 GLY A O 1
ATOM 1003 N N . GLU A 1 130 ? -3.697 -11.705 -6.219 1.00 82.06 130 GLU A N 1
ATOM 1004 C CA . GLU A 1 130 ? -3.930 -10.286 -6.517 1.00 82.06 130 GLU A CA 1
ATOM 1005 C C . GLU A 1 130 ? -4.261 -9.494 -5.254 1.00 82.06 130 GLU A C 1
ATOM 1007 O O . GLU A 1 130 ? -4.814 -10.055 -4.301 1.00 82.06 130 GLU A O 1
ATOM 1012 N N . ALA A 1 131 ? -3.917 -8.205 -5.247 1.00 84.81 131 ALA A N 1
ATOM 1013 C CA . ALA A 1 131 ? -4.106 -7.320 -4.100 1.00 84.81 131 ALA A CA 1
ATOM 1014 C C . ALA A 1 131 ? -5.562 -7.315 -3.598 1.00 84.81 131 ALA A C 1
ATOM 1016 O O . ALA A 1 131 ? -5.786 -7.514 -2.403 1.00 84.81 131 ALA A O 1
ATOM 1017 N N . GLU A 1 132 ? -6.542 -7.209 -4.496 1.00 83.25 132 GLU A N 1
ATOM 1018 C CA . GLU A 1 132 ? -7.977 -7.250 -4.171 1.00 83.25 132 GLU A CA 1
ATOM 1019 C C . GLU A 1 132 ? -8.387 -8.553 -3.470 1.00 83.25 132 GLU A C 1
ATOM 1021 O O . GLU A 1 132 ? -9.033 -8.547 -2.421 1.00 83.25 132 GLU A O 1
ATOM 1026 N N . LEU A 1 133 ? -7.958 -9.701 -4.002 1.00 84.75 133 LEU A N 1
ATOM 1027 C CA . LEU A 1 133 ? -8.282 -11.006 -3.420 1.00 84.75 133 LEU A CA 1
ATOM 1028 C C . LEU A 1 133 ? -7.613 -11.194 -2.058 1.00 84.75 133 LEU A C 1
ATOM 1030 O O . LEU A 1 133 ? -8.218 -11.762 -1.146 1.00 84.75 133 LEU A O 1
ATOM 1034 N N . LYS A 1 134 ? -6.381 -10.700 -1.900 1.00 89.00 134 LYS A N 1
ATOM 1035 C CA . LYS A 1 134 ? -5.677 -10.678 -0.612 1.00 89.00 134 LYS A CA 1
ATOM 1036 C C . LYS A 1 134 ? -6.404 -9.797 0.397 1.00 89.00 134 LYS A C 1
ATOM 1038 O O . LYS A 1 134 ? -6.566 -10.209 1.544 1.00 89.00 134 LYS A O 1
ATOM 1043 N N . LEU A 1 135 ? -6.881 -8.630 -0.030 1.00 90.31 135 LEU A N 1
ATOM 1044 C CA . LEU A 1 135 ? -7.670 -7.712 0.782 1.00 90.31 135 LEU A CA 1
ATOM 1045 C C . LEU A 1 135 ? -8.967 -8.379 1.249 1.00 90.31 135 LEU A C 1
ATOM 1047 O O . LEU A 1 135 ? -9.225 -8.434 2.452 1.00 90.31 135 LEU A O 1
ATOM 1051 N N . ILE A 1 136 ? -9.748 -8.963 0.338 1.00 88.38 136 ILE A N 1
ATOM 1052 C CA . ILE A 1 136 ? -10.997 -9.664 0.677 1.00 88.38 136 ILE A CA 1
ATOM 1053 C C . ILE A 1 136 ? -10.718 -10.838 1.624 1.00 88.38 136 ILE A C 1
ATOM 1055 O O . ILE A 1 136 ? -11.384 -10.985 2.653 1.00 88.38 136 ILE A O 1
ATOM 1059 N N . ALA A 1 137 ? -9.704 -11.657 1.329 1.00 88.88 137 ALA A N 1
ATOM 1060 C CA . ALA A 1 137 ? -9.308 -12.768 2.192 1.00 88.88 137 ALA A CA 1
ATOM 1061 C C . ALA A 1 137 ? -8.906 -12.282 3.594 1.00 88.88 137 ALA A C 1
ATOM 1063 O O . ALA A 1 137 ? -9.269 -12.900 4.603 1.00 88.88 137 ALA A O 1
ATOM 1064 N N . TRP A 1 138 ? -8.201 -11.152 3.672 1.00 91.31 138 TRP A N 1
ATOM 1065 C CA . TRP A 1 138 ? -7.833 -10.515 4.926 1.00 91.31 138 TRP A CA 1
ATOM 1066 C C . TRP A 1 138 ? -9.069 -10.054 5.706 1.00 91.31 138 TRP A C 1
ATOM 1068 O O . TRP A 1 138 ? -9.174 -10.372 6.893 1.00 91.31 138 TRP A O 1
ATOM 1078 N N . LEU A 1 139 ? -10.037 -9.399 5.057 1.00 90.31 139 LEU A N 1
ATOM 1079 C CA . LEU A 1 139 ? -11.290 -8.968 5.690 1.00 90.31 139 LEU A CA 1
ATOM 1080 C C . LEU A 1 139 ? -12.082 -10.154 6.247 1.00 90.31 139 LEU A C 1
ATOM 1082 O O . LEU A 1 139 ? -12.491 -10.139 7.409 1.00 90.31 139 LEU A O 1
ATOM 1086 N N . VAL A 1 140 ? -12.246 -11.222 5.461 1.00 90.75 140 VAL A N 1
ATOM 1087 C CA . VAL A 1 140 ? -12.955 -12.438 5.892 1.00 90.75 140 VAL A CA 1
ATOM 1088 C C . VAL A 1 140 ? -12.262 -13.076 7.096 1.00 90.75 140 VAL A C 1
ATOM 1090 O O . VAL A 1 140 ? -12.926 -13.426 8.077 1.00 90.75 140 VAL A O 1
ATOM 1093 N N . ARG A 1 141 ? -10.926 -13.178 7.067 1.00 90.81 141 ARG A N 1
ATOM 1094 C CA . ARG A 1 141 ? -10.128 -13.734 8.170 1.00 90.81 141 ARG A CA 1
ATOM 1095 C C . ARG A 1 141 ? -10.255 -12.910 9.453 1.00 90.81 141 ARG A C 1
ATOM 1097 O O . ARG A 1 141 ? -10.261 -13.482 10.543 1.00 90.81 141 ARG A O 1
ATOM 1104 N N . HIS A 1 142 ? -10.377 -11.589 9.336 1.00 89.75 142 HIS A N 1
ATOM 1105 C CA . HIS A 1 142 ? -10.437 -10.680 10.481 1.00 89.75 142 HIS A CA 1
ATOM 1106 C C . HIS A 1 142 ? -11.859 -10.321 10.916 1.00 89.75 142 HIS A C 1
ATOM 1108 O O . HIS A 1 142 ? -12.020 -9.736 11.984 1.00 89.75 142 HIS A O 1
ATOM 1114 N N . ARG A 1 143 ? -12.900 -10.751 10.191 1.00 89.25 143 ARG A N 1
ATOM 1115 C CA . ARG A 1 143 ? -14.310 -10.418 10.466 1.00 89.25 143 ARG A CA 1
ATOM 1116 C C . ARG A 1 143 ? -14.735 -10.621 11.923 1.00 89.25 143 ARG A C 1
ATOM 1118 O O . ARG A 1 143 ? -15.475 -9.807 12.457 1.00 89.25 143 ARG A O 1
ATOM 1125 N N . ARG A 1 144 ? -14.291 -11.694 12.589 1.00 86.38 144 ARG A N 1
ATOM 1126 C CA . ARG A 1 144 ? -14.655 -11.937 14.002 1.00 86.38 144 ARG A CA 1
ATOM 1127 C C . ARG A 1 144 ? -14.040 -10.917 14.961 1.00 86.38 144 ARG A C 1
ATOM 1129 O O . ARG A 1 144 ? -14.667 -10.573 15.953 1.00 86.38 144 ARG A O 1
ATOM 1136 N N . ARG A 1 145 ? -12.818 -10.464 14.678 1.00 88.12 145 ARG A N 1
ATOM 1137 C CA . ARG A 1 145 ? -12.071 -9.514 15.512 1.00 88.12 145 ARG A CA 1
ATOM 1138 C C . ARG A 1 145 ? -12.451 -8.070 15.194 1.00 88.12 145 ARG A C 1
ATOM 1140 O O . ARG A 1 145 ? -12.646 -7.275 16.103 1.00 88.12 145 ARG A O 1
ATOM 1147 N N . ASP A 1 146 ? -12.557 -7.762 13.908 1.00 89.50 146 ASP A N 1
ATOM 1148 C CA . ASP A 1 146 ? -12.676 -6.406 13.377 1.00 89.50 146 ASP A CA 1
ATOM 1149 C C . ASP A 1 146 ? -14.110 -6.107 12.882 1.00 89.50 146 ASP A C 1
ATOM 1151 O O . ASP A 1 146 ? -14.360 -5.060 12.306 1.00 89.50 146 ASP A O 1
ATOM 1155 N N . GLY A 1 147 ? -15.089 -6.987 13.131 1.00 84.56 147 GLY A N 1
ATOM 1156 C CA . GLY A 1 147 ? -16.461 -6.852 12.613 1.00 84.56 147 GLY A CA 1
ATOM 1157 C C . GLY A 1 147 ? -17.281 -5.679 13.163 1.00 84.56 147 GLY A C 1
ATOM 1158 O O . GLY A 1 147 ? -18.346 -5.391 12.630 1.00 84.56 147 GLY A O 1
ATOM 1159 N N . HIS A 1 148 ? -16.802 -5.010 14.213 1.00 88.06 148 HIS A N 1
ATOM 1160 C CA . HIS A 1 148 ? -17.387 -3.776 14.752 1.00 88.06 148 HIS A CA 1
ATOM 1161 C C . HIS A 1 148 ? -16.703 -2.509 14.212 1.00 88.06 148 HIS A C 1
ATOM 1163 O O . HIS A 1 148 ? -17.141 -1.403 14.520 1.00 88.06 148 HIS A O 1
ATOM 1169 N N . LYS A 1 149 ? -15.612 -2.662 13.454 1.00 91.00 149 LYS A N 1
ATOM 1170 C CA . LYS A 1 149 ? -14.773 -1.556 13.002 1.00 91.00 149 LYS A CA 1
ATOM 1171 C C . LYS A 1 149 ? -15.303 -0.941 11.722 1.00 91.00 149 LYS A C 1
ATOM 1173 O O . LYS A 1 149 ? -15.822 -1.627 10.843 1.00 91.00 149 LYS A O 1
ATOM 1178 N N . ARG A 1 150 ? -15.100 0.365 11.594 1.00 92.50 150 ARG A N 1
ATOM 1179 C CA . ARG A 1 150 ? -15.291 1.103 10.350 1.00 92.50 150 ARG A CA 1
ATOM 1180 C C . ARG A 1 150 ? -14.052 0.913 9.493 1.00 92.50 150 ARG A C 1
ATOM 1182 O O . ARG A 1 150 ? -12.983 1.428 9.817 1.00 92.50 150 ARG A O 1
ATOM 1189 N N . ILE A 1 151 ? -14.209 0.147 8.421 1.00 92.69 151 ILE A N 1
ATOM 1190 C CA . ILE A 1 151 ? -13.142 -0.147 7.470 1.00 92.69 151 ILE A CA 1
ATOM 1191 C C . ILE A 1 151 ? -13.392 0.666 6.205 1.00 92.69 151 ILE A C 1
ATOM 1193 O O . ILE A 1 151 ? -14.480 0.610 5.636 1.00 92.69 151 ILE A O 1
ATOM 1197 N N . VAL A 1 152 ? -12.384 1.419 5.778 1.00 92.75 152 VAL A N 1
ATOM 1198 C CA . VAL A 1 152 ? -12.360 2.116 4.490 1.00 92.75 152 VAL A CA 1
ATOM 1199 C C . VAL A 1 152 ? -11.496 1.309 3.536 1.00 92.75 152 VAL A C 1
ATOM 1201 O O . VAL A 1 152 ? -10.387 0.917 3.896 1.00 92.75 152 VAL A O 1
ATOM 1204 N N . ILE A 1 153 ? -11.993 1.066 2.327 1.00 91.06 153 ILE A N 1
ATOM 1205 C CA . ILE A 1 153 ? -11.230 0.425 1.258 1.00 91.06 153 ILE A CA 1
ATOM 1206 C C . ILE A 1 153 ? -10.932 1.471 0.187 1.00 91.06 153 ILE A C 1
ATOM 1208 O O . ILE A 1 153 ? -11.813 2.236 -0.197 1.00 91.06 153 ILE A O 1
ATOM 1212 N N . VAL A 1 154 ? -9.681 1.518 -0.259 1.00 88.88 154 VAL A N 1
ATOM 1213 C CA . VAL A 1 154 ? -9.185 2.438 -1.280 1.00 88.88 154 VAL A CA 1
ATOM 1214 C C . VAL A 1 154 ? -8.634 1.615 -2.433 1.00 88.88 154 VAL A C 1
ATOM 1216 O O . VAL A 1 154 ? -7.604 0.958 -2.299 1.00 88.88 154 VAL A O 1
ATOM 1219 N N . GLY A 1 155 ? -9.333 1.677 -3.557 1.00 82.44 155 GLY A N 1
ATOM 1220 C CA . GLY A 1 155 ? -8.986 1.068 -4.835 1.00 82.44 155 GLY A CA 1
ATOM 1221 C C . GLY A 1 155 ? -9.709 1.819 -5.953 1.00 82.44 155 GLY A C 1
ATOM 1222 O O . GLY A 1 155 ? -10.526 2.696 -5.672 1.00 82.44 155 GLY A O 1
ATOM 1223 N N . ASP A 1 156 ? -9.381 1.510 -7.201 1.00 66.25 156 ASP A N 1
ATOM 1224 C CA . ASP A 1 156 ? -9.981 2.147 -8.377 1.00 66.25 156 ASP A CA 1
ATOM 1225 C C . ASP A 1 156 ? -10.199 1.070 -9.440 1.00 66.25 156 ASP A C 1
ATOM 1227 O O . ASP A 1 156 ? -9.325 0.821 -10.265 1.00 66.25 156 ASP A O 1
ATOM 1231 N N . ASP A 1 157 ? -11.318 0.359 -9.332 1.00 52.97 157 ASP A N 1
ATOM 1232 C CA . ASP A 1 157 ? -12.076 -0.177 -10.463 1.00 52.97 157 ASP A CA 1
ATOM 1233 C C . ASP A 1 157 ? -13.382 -0.818 -9.960 1.00 52.97 157 ASP A C 1
ATOM 1235 O O . ASP A 1 157 ? -13.545 -1.109 -8.775 1.00 52.97 157 ASP A O 1
ATOM 1239 N N . TYR A 1 158 ? -14.320 -1.020 -10.884 1.00 44.66 158 TYR A N 1
ATOM 1240 C CA . TYR A 1 158 ? -15.699 -1.506 -10.707 1.00 44.66 158 TYR A CA 1
ATOM 1241 C C . TYR A 1 158 ? -15.870 -2.889 -10.027 1.00 44.66 158 TYR A C 1
ATOM 1243 O O . TYR A 1 158 ? -17.005 -3.350 -9.892 1.00 44.66 158 TYR A O 1
ATOM 1251 N N . ASP A 1 159 ? -14.779 -3.545 -9.624 1.00 45.69 159 ASP A N 1
ATOM 1252 C CA . ASP A 1 159 ? -14.744 -4.927 -9.123 1.00 45.69 159 ASP A CA 1
ATOM 1253 C C . ASP A 1 159 ? -14.622 -5.041 -7.582 1.00 45.69 159 ASP A C 1
ATOM 1255 O O . ASP A 1 159 ? -14.719 -6.149 -7.043 1.00 45.69 159 ASP A O 1
ATOM 1259 N N . LEU A 1 160 ? -14.437 -3.916 -6.871 1.00 49.34 160 LEU A N 1
ATOM 1260 C CA . LEU A 1 160 ? -14.241 -3.831 -5.411 1.00 49.34 160 LEU A CA 1
ATOM 1261 C C . LEU A 1 160 ? -15.529 -3.531 -4.621 1.00 49.34 160 LEU A C 1
ATOM 1263 O O . LEU A 1 160 ? -16.311 -2.648 -5.043 1.00 49.34 160 LEU A O 1
#

Foldseek 3Di:
DDPDDPPPLPEFAEEEEEVLQQQLVLQVVDLALVSSLVSSLVVVVVVCVSRVHQEEYEYFAAAAEPPVVVVVLVVVVVVVDDDDPDSRHPDSNQSDQPHPSQVVSQVVVVVDDDDPNYYYHYDGRHDHHHRVVVRVVVCVVCCVPCVVTGYHYHDDDPPD

Sequence (160 aa):
GDLEDTDCTRRCDVVCV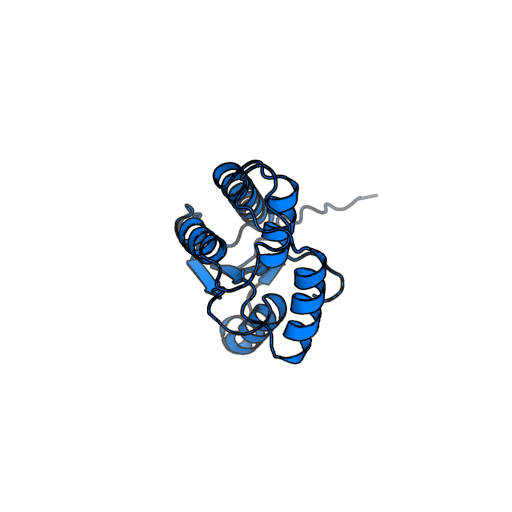DMGHILHSAITHARDKHQLLDYVQRKLMTTLEQSSPTERLCLFFDGPAPHAKMILSRKKAARANRPDFDVGRLSKLNLTTGSELMEWIVARVQAFPLPKGLALHVSSAAEPGEAELKLIAWLVRHRRRDGHKRIVIVGDDYDL